Protein AF-A0AAD9XPH3-F1 (afdb_monomer)

Foldseek 3Di:
DLLCCQLCVLVVVLVVVCPPPPDPFLLVSVVSVVVSLVSSCVSVVVPCVSRVVVVVVVVVVPVVPDDQLCSLLRNCPDPVQVPDPPRDPDPSSVVSNVVVVVVVDDDPVVVD

Structure (mmCIF, N/CA/C/O backbone):
data_AF-A0AAD9XPH3-F1
#
_entry.id   AF-A0AAD9XPH3-F1
#
loop_
_atom_site.group_PDB
_atom_site.id
_atom_site.type_symbol
_atom_site.label_atom_id
_atom_site.label_alt_id
_atom_site.label_comp_id
_atom_site.label_asym_id
_atom_site.label_entity_id
_atom_site.label_seq_id
_atom_site.pdbx_PDB_ins_code
_atom_site.Cartn_x
_atom_site.Cartn_y
_atom_site.Cartn_z
_atom_site.occupancy
_atom_site.B_iso_or_equiv
_atom_site.auth_seq_id
_atom_site.auth_comp_id
_atom_site.auth_asym_id
_atom_site.auth_atom_id
_atom_site.pdbx_PDB_model_num
ATOM 1 N N . MET A 1 1 ? -22.597 8.126 11.271 1.00 57.50 1 MET A N 1
ATOM 2 C CA . MET A 1 1 ? -21.664 8.962 10.476 1.00 57.50 1 MET A CA 1
ATOM 3 C C . MET A 1 1 ? -20.179 8.733 10.805 1.00 57.50 1 MET A C 1
ATOM 5 O O . MET A 1 1 ? -19.364 8.893 9.910 1.00 57.50 1 MET A O 1
ATOM 9 N N . SER A 1 2 ? -19.807 8.299 12.025 1.00 81.50 2 SER A N 1
ATOM 10 C CA . SER A 1 2 ? -18.397 8.073 12.422 1.00 81.50 2 SER A CA 1
ATOM 11 C C . SER A 1 2 ? -17.672 6.961 11.637 1.00 81.50 2 SER A C 1
ATOM 13 O O . SER A 1 2 ? -16.546 7.174 11.203 1.00 81.50 2 SER A O 1
ATOM 15 N N . TYR A 1 3 ? -18.316 5.811 11.395 1.00 82.12 3 TYR A N 1
ATOM 16 C CA . TYR A 1 3 ? -17.670 4.650 10.757 1.00 82.12 3 TYR A CA 1
ATOM 17 C C . TYR A 1 3 ? -17.275 4.898 9.292 1.00 82.12 3 TYR A C 1
ATOM 19 O O . TYR A 1 3 ? -16.130 4.675 8.906 1.00 82.12 3 TYR A O 1
ATOM 27 N N . ALA A 1 4 ? -18.196 5.435 8.484 1.00 85.06 4 ALA A N 1
ATOM 28 C CA . ALA A 1 4 ? -17.921 5.760 7.084 1.00 85.06 4 ALA A CA 1
ATOM 29 C C . ALA A 1 4 ? -16.796 6.797 6.951 1.00 85.06 4 ALA A C 1
ATOM 31 O O . ALA A 1 4 ? -15.897 6.626 6.140 1.00 85.06 4 ALA A O 1
ATOM 32 N N . LEU A 1 5 ? -16.784 7.842 7.786 1.00 88.12 5 LEU A N 1
ATOM 33 C CA . LEU A 1 5 ? -15.709 8.842 7.790 1.00 88.12 5 LEU A CA 1
ATOM 34 C C . LEU A 1 5 ? -14.351 8.242 8.178 1.00 88.12 5 LEU A C 1
ATOM 36 O O . LEU A 1 5 ? -13.354 8.523 7.520 1.00 88.12 5 LEU A O 1
ATOM 40 N N . LYS A 1 6 ? -14.314 7.395 9.212 1.00 87.25 6 LYS A N 1
ATOM 41 C CA . LYS A 1 6 ? -13.097 6.717 9.688 1.00 87.25 6 LYS A CA 1
ATOM 42 C C . LYS A 1 6 ? -12.463 5.788 8.649 1.00 87.25 6 LYS A C 1
ATOM 44 O O . LYS A 1 6 ? -11.248 5.630 8.637 1.00 87.25 6 LYS A O 1
ATOM 49 N N . THR A 1 7 ? -13.282 5.188 7.790 1.00 87.69 7 THR A N 1
ATOM 50 C CA . THR A 1 7 ? -12.842 4.217 6.777 1.00 87.69 7 THR A CA 1
ATOM 51 C C . THR A 1 7 ? -12.555 4.865 5.422 1.00 87.69 7 THR A C 1
ATOM 53 O O . THR A 1 7 ? -11.606 4.490 4.744 1.00 87.69 7 THR A O 1
ATOM 56 N N . THR A 1 8 ? -13.334 5.875 5.024 1.00 89.44 8 THR A N 1
ATOM 57 C CA . THR A 1 8 ? -13.207 6.505 3.696 1.00 89.44 8 THR A CA 1
ATOM 58 C C . THR A 1 8 ? -12.204 7.653 3.652 1.00 89.44 8 THR A C 1
ATOM 60 O O . THR A 1 8 ? -11.591 7.881 2.612 1.00 89.44 8 THR A O 1
ATOM 63 N N . ARG A 1 9 ? -11.983 8.370 4.761 1.00 91.06 9 ARG A N 1
ATOM 64 C CA . ARG A 1 9 ? -11.055 9.512 4.799 1.00 91.06 9 ARG A CA 1
ATOM 65 C C . ARG A 1 9 ? -9.608 9.143 4.424 1.00 91.06 9 ARG A C 1
ATOM 67 O O . ARG A 1 9 ? -9.035 9.893 3.630 1.00 91.06 9 ARG A O 1
ATOM 74 N N . PRO A 1 10 ? -9.029 8.019 4.895 1.00 91.38 10 PRO A N 1
ATOM 75 C CA . PRO A 1 10 ? -7.700 7.586 4.454 1.00 91.38 10 PRO A CA 1
ATOM 76 C C . PRO A 1 10 ? -7.638 7.362 2.935 1.00 91.38 10 PRO A C 1
ATOM 78 O O . PRO A 1 10 ? -6.707 7.817 2.275 1.00 91.38 10 PRO A O 1
ATOM 81 N N . LEU A 1 11 ? -8.683 6.774 2.345 1.00 89.50 11 LEU A N 1
ATOM 82 C CA . LEU A 1 11 ? -8.763 6.521 0.900 1.00 89.50 11 LEU A CA 1
ATOM 83 C C . LEU A 1 11 ? -8.854 7.817 0.082 1.00 89.50 11 LEU A C 1
ATOM 85 O O . LEU A 1 11 ? -8.170 7.965 -0.929 1.00 89.50 11 LEU A O 1
ATOM 89 N N . VAL A 1 12 ? -9.650 8.790 0.538 1.00 88.62 12 VAL A N 1
ATOM 90 C CA . VAL A 1 12 ? -9.745 10.114 -0.103 1.00 88.62 12 VAL A CA 1
ATOM 91 C C . VAL A 1 12 ? -8.400 10.846 -0.061 1.00 88.62 12 VAL A C 1
ATOM 93 O O . VAL A 1 12 ? -8.037 11.522 -1.024 1.00 88.62 12 VAL A O 1
ATOM 96 N N . ASN A 1 13 ? -7.623 10.687 1.014 1.00 86.69 13 ASN A N 1
ATOM 97 C CA . ASN A 1 13 ? -6.277 11.254 1.092 1.00 86.69 13 ASN A CA 1
ATOM 98 C C . ASN A 1 13 ? -5.333 10.635 0.051 1.00 86.69 13 ASN A C 1
ATOM 100 O O . ASN A 1 13 ? -4.596 11.382 -0.594 1.00 86.69 13 ASN A O 1
ATOM 104 N N . VAL A 1 14 ? -5.374 9.311 -0.147 1.00 84.44 14 VAL A N 1
ATOM 105 C CA . VAL A 1 14 ? -4.586 8.623 -1.188 1.00 84.44 14 VAL A CA 1
ATOM 106 C C . VAL A 1 14 ? -4.953 9.130 -2.580 1.00 84.44 14 VAL A C 1
ATOM 108 O O . VAL A 1 14 ? -4.061 9.457 -3.362 1.00 84.44 14 VAL A O 1
ATOM 111 N N . LEU A 1 15 ? -6.250 9.269 -2.871 1.00 82.75 15 LEU A N 1
ATOM 112 C CA . LEU A 1 15 ? -6.731 9.809 -4.148 1.00 82.75 15 LEU A CA 1
ATOM 113 C C . LEU A 1 15 ? -6.235 11.239 -4.374 1.00 82.75 15 LEU A C 1
ATOM 115 O O . LEU A 1 15 ? -5.610 11.518 -5.390 1.00 82.75 15 LEU A O 1
ATOM 119 N N . ARG A 1 16 ? -6.391 12.124 -3.382 1.00 83.00 16 ARG A N 1
ATOM 120 C CA . ARG A 1 16 ? -5.917 13.513 -3.479 1.00 83.00 16 ARG A CA 1
ATOM 121 C C . ARG A 1 16 ? -4.404 13.605 -3.693 1.00 83.00 16 ARG A C 1
ATOM 123 O O . ARG A 1 16 ? -3.939 14.490 -4.408 1.00 83.00 16 ARG A O 1
ATOM 130 N N . MET A 1 17 ? -3.628 12.726 -3.058 1.00 75.75 17 MET A N 1
ATOM 131 C CA . MET A 1 17 ? -2.177 12.663 -3.265 1.00 75.75 17 MET A CA 1
ATOM 132 C C . MET A 1 17 ? -1.813 12.165 -4.666 1.00 75.75 17 MET A C 1
ATOM 134 O O . MET A 1 17 ? -0.811 12.614 -5.210 1.00 75.75 17 MET A O 1
ATOM 138 N N . THR A 1 18 ? -2.630 11.281 -5.240 1.00 66.75 18 THR A N 1
ATOM 139 C CA . THR A 1 18 ? -2.436 10.726 -6.587 1.00 66.75 18 THR A CA 1
ATOM 140 C C . THR A 1 18 ? -2.803 11.733 -7.680 1.00 66.75 18 THR A C 1
ATOM 142 O O . THR A 1 18 ? -2.076 11.846 -8.660 1.00 66.75 18 THR A O 1
ATOM 145 N N . ASP A 1 19 ? -3.872 12.512 -7.484 1.00 67.88 19 ASP A N 1
ATOM 146 C CA . ASP A 1 19 ? -4.297 13.575 -8.412 1.00 67.88 19 ASP A CA 1
ATOM 147 C C . ASP A 1 19 ? -3.391 14.813 -8.353 1.00 67.88 19 ASP A C 1
ATOM 149 O O . ASP A 1 19 ? -3.340 15.620 -9.281 1.00 67.88 19 ASP A O 1
ATOM 153 N N . SER A 1 20 ? -2.659 14.988 -7.252 1.00 61.38 20 SER A N 1
ATOM 154 C CA . SER A 1 20 ? -1.667 16.051 -7.147 1.00 61.38 20 SER A CA 1
ATOM 155 C C . SER A 1 20 ? -0.474 15.705 -8.046 1.00 61.38 20 SER A C 1
ATOM 157 O O . SER A 1 20 ? 0.372 14.905 -7.656 1.00 61.38 20 SER A O 1
ATOM 159 N N . GLU A 1 21 ? -0.350 16.367 -9.205 1.00 55.06 21 GLU A N 1
ATOM 160 C CA . GLU A 1 21 ? 0.726 16.220 -10.220 1.00 55.06 21 GLU A CA 1
ATOM 161 C C . GLU A 1 21 ? 2.175 16.238 -9.669 1.00 55.06 21 GLU A C 1
ATOM 163 O O . GLU A 1 21 ? 3.137 15.941 -10.375 1.00 55.06 21 GLU A O 1
ATOM 168 N N . LYS A 1 22 ? 2.358 16.573 -8.387 1.00 56.69 22 LYS A N 1
ATOM 169 C CA . LYS A 1 22 ? 3.639 16.612 -7.674 1.00 56.69 22 LYS A CA 1
ATOM 170 C C . LYS A 1 22 ? 4.235 15.234 -7.342 1.00 56.69 22 LYS A C 1
ATOM 172 O O . LYS A 1 22 ? 5.418 15.186 -7.006 1.00 56.69 22 LYS A O 1
ATOM 177 N N . LEU A 1 23 ? 3.478 14.130 -7.398 1.00 54.31 23 LEU A N 1
ATOM 178 C CA . LEU A 1 23 ? 3.971 12.778 -7.061 1.00 54.31 23 LEU A CA 1
ATOM 179 C C . LEU A 1 23 ? 3.594 11.738 -8.140 1.00 54.31 23 LEU A C 1
ATOM 181 O O . LEU A 1 23 ? 2.754 10.874 -7.900 1.00 54.31 23 LEU A O 1
ATOM 185 N N . PRO A 1 24 ? 4.223 11.762 -9.331 1.00 50.53 24 PRO A N 1
ATOM 186 C CA . PRO A 1 24 ? 3.747 11.020 -10.503 1.00 50.53 24 PRO A CA 1
ATOM 187 C C . PRO A 1 24 ? 4.225 9.552 -10.551 1.00 50.53 24 PRO A C 1
ATOM 189 O O . PRO A 1 24 ? 4.582 9.040 -11.608 1.00 50.53 24 PRO A O 1
ATOM 192 N N . GLY A 1 25 ? 4.294 8.849 -9.416 1.00 61.66 25 GLY A N 1
ATOM 193 C CA . GLY A 1 25 ? 4.904 7.515 -9.351 1.00 61.66 25 GLY A CA 1
ATOM 194 C C . GLY A 1 25 ? 3.948 6.406 -8.925 1.00 61.66 25 GLY A C 1
ATOM 195 O O . GLY A 1 25 ? 3.494 6.393 -7.785 1.00 61.66 25 GLY A O 1
ATOM 196 N N . MET A 1 26 ? 3.757 5.388 -9.770 1.00 61.72 26 MET A N 1
ATOM 197 C CA . MET A 1 26 ? 3.027 4.149 -9.432 1.00 61.72 26 MET A CA 1
ATOM 198 C C . MET A 1 26 ? 3.533 3.463 -8.144 1.00 61.72 26 MET A C 1
ATOM 200 O O . MET A 1 26 ? 2.746 2.859 -7.417 1.00 61.72 26 MET A O 1
ATOM 204 N N . GLY A 1 27 ? 4.822 3.607 -7.807 1.00 60.72 27 GLY A N 1
ATOM 205 C CA . GLY A 1 27 ? 5.387 3.117 -6.541 1.00 60.72 27 GLY A CA 1
ATOM 206 C C . GLY A 1 27 ? 4.947 3.906 -5.294 1.00 60.72 27 GLY A C 1
ATOM 207 O O . GLY A 1 27 ? 4.958 3.359 -4.197 1.00 60.72 27 GLY A O 1
ATOM 208 N N . PHE A 1 28 ? 4.522 5.167 -5.436 1.00 68.25 28 PHE A N 1
ATOM 209 C CA . PHE A 1 28 ? 4.015 5.992 -4.329 1.00 68.25 28 PHE A CA 1
ATOM 210 C C . PHE A 1 28 ? 2.580 5.619 -3.942 1.00 68.25 28 PHE A C 1
ATOM 212 O O . PHE A 1 28 ? 2.243 5.588 -2.758 1.00 68.25 28 PHE A O 1
ATOM 219 N N . ILE A 1 29 ? 1.756 5.275 -4.938 1.00 74.50 29 ILE A N 1
ATOM 220 C CA . ILE A 1 29 ? 0.385 4.786 -4.737 1.00 74.50 29 ILE A CA 1
ATOM 221 C C . ILE A 1 29 ? 0.405 3.497 -3.911 1.00 74.50 29 ILE A C 1
ATOM 223 O O . ILE A 1 29 ? -0.435 3.329 -3.032 1.00 74.50 29 ILE A O 1
ATOM 227 N N . TYR A 1 30 ? 1.392 2.618 -4.135 1.00 72.56 30 TYR A N 1
ATOM 228 C CA . TYR A 1 30 ? 1.532 1.390 -3.354 1.00 72.56 30 TYR A CA 1
ATOM 229 C C . TYR A 1 30 ? 1.739 1.659 -1.866 1.00 72.56 30 TYR A C 1
ATOM 231 O O . TYR A 1 30 ? 0.920 1.209 -1.069 1.00 72.56 30 TYR A O 1
ATOM 239 N N . GLY A 1 31 ? 2.765 2.433 -1.502 1.00 77.50 31 GLY A N 1
ATOM 240 C CA . GLY A 1 31 ? 3.031 2.749 -0.095 1.00 77.50 31 GLY A CA 1
ATOM 241 C C . GLY A 1 31 ? 1.904 3.557 0.554 1.00 77.50 31 GLY A C 1
ATOM 242 O O . GLY A 1 31 ? 1.550 3.328 1.703 1.00 77.50 31 GLY A O 1
ATOM 243 N N . SER A 1 32 ? 1.288 4.472 -0.197 1.00 83.94 32 SER A N 1
ATOM 244 C CA . SER A 1 32 ? 0.196 5.307 0.313 1.00 83.94 32 SER A CA 1
ATOM 245 C C . SER A 1 32 ? -1.085 4.509 0.560 1.00 83.94 32 SER A C 1
ATOM 247 O O . SER A 1 32 ? -1.786 4.771 1.534 1.00 83.94 32 SER A O 1
ATOM 249 N N . MET A 1 33 ? -1.384 3.526 -0.292 1.00 86.94 33 MET A N 1
ATOM 250 C CA . MET A 1 33 ? -2.519 2.625 -0.097 1.00 86.94 33 MET A CA 1
ATOM 251 C C . MET A 1 33 ? -2.314 1.717 1.118 1.00 86.94 33 MET A C 1
ATOM 253 O O . MET A 1 33 ? -3.254 1.510 1.881 1.00 86.94 33 MET A O 1
ATOM 257 N N . ASP A 1 34 ? -1.097 1.208 1.312 1.00 86.50 34 ASP A N 1
ATOM 258 C CA . ASP A 1 34 ? -0.757 0.366 2.464 1.00 86.50 34 ASP A CA 1
ATOM 259 C C . ASP A 1 34 ? -0.895 1.153 3.776 1.00 86.50 34 ASP A C 1
ATOM 261 O O . ASP A 1 34 ? -1.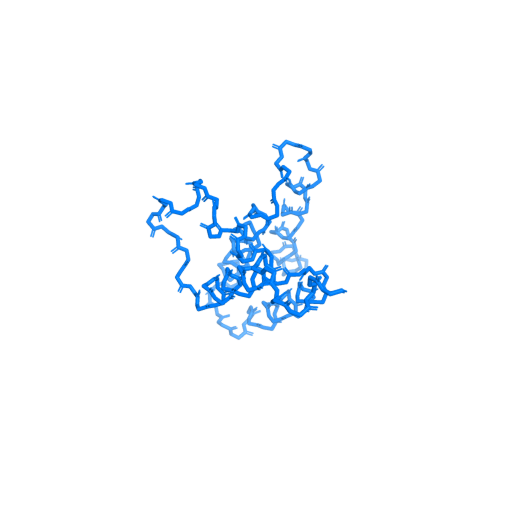614 0.750 4.686 1.00 86.50 34 ASP A O 1
ATOM 265 N N . ASN A 1 35 ? -0.365 2.379 3.810 1.00 89.00 35 ASN A N 1
ATOM 266 C CA . ASN A 1 35 ? -0.549 3.287 4.943 1.00 89.00 35 ASN A CA 1
ATOM 267 C C . ASN A 1 35 ? -2.029 3.599 5.219 1.00 89.00 35 ASN A C 1
ATOM 269 O O . ASN A 1 35 ? -2.437 3.698 6.374 1.00 89.00 35 ASN A O 1
ATOM 273 N N . ALA A 1 36 ? -2.851 3.752 4.176 1.00 91.69 36 ALA A N 1
ATOM 274 C CA . ALA A 1 36 ? -4.280 4.002 4.347 1.00 91.69 36 ALA A CA 1
ATOM 275 C C . ALA A 1 36 ? -5.011 2.796 4.950 1.00 91.69 36 ALA A C 1
ATOM 277 O O . ALA A 1 36 ? -5.918 2.979 5.759 1.00 91.69 36 ALA A O 1
ATOM 278 N N . LYS A 1 37 ? -4.618 1.569 4.595 1.00 91.56 37 LYS A N 1
ATOM 279 C CA . LYS A 1 37 ? -5.152 0.350 5.209 1.00 91.56 37 LYS A CA 1
ATOM 280 C C . LYS A 1 37 ? -4.814 0.265 6.694 1.00 91.56 37 LYS A C 1
ATOM 282 O O . LYS A 1 37 ? -5.716 0.008 7.492 1.00 91.56 37 LYS A O 1
ATOM 287 N N . GLU A 1 38 ? -3.567 0.547 7.058 1.00 92.44 38 GLU A N 1
ATOM 288 C CA . GLU A 1 38 ? -3.125 0.604 8.455 1.00 92.44 38 GLU A CA 1
ATOM 289 C C . GLU A 1 38 ? -3.876 1.690 9.244 1.00 92.44 38 GLU A C 1
ATOM 291 O O . GLU A 1 38 ? -4.349 1.451 10.355 1.00 92.44 38 GLU A O 1
ATOM 296 N N . GLU A 1 39 ? -4.101 2.868 8.650 1.00 93.81 39 GLU A N 1
ATOM 297 C CA . GLU A 1 39 ? -4.903 3.931 9.271 1.00 93.81 39 GLU A CA 1
ATOM 298 C C . GLU A 1 39 ? -6.368 3.498 9.481 1.00 93.81 39 GLU A C 1
ATOM 300 O O . GLU A 1 39 ? -6.971 3.801 10.513 1.00 93.81 39 GLU A O 1
ATOM 305 N N . ILE A 1 40 ? -6.948 2.747 8.536 1.00 92.62 40 ILE A N 1
ATOM 306 C CA . ILE A 1 40 ? -8.290 2.164 8.679 1.00 92.62 40 ILE A CA 1
ATOM 307 C C . ILE A 1 40 ? -8.323 1.158 9.835 1.00 92.62 40 ILE A C 1
ATOM 309 O O . ILE A 1 40 ? -9.246 1.218 10.649 1.00 92.62 40 ILE A O 1
ATOM 313 N N . ALA A 1 41 ? -7.332 0.267 9.933 1.00 92.56 41 ALA A N 1
ATOM 314 C CA . ALA A 1 41 ? -7.239 -0.695 11.028 1.00 92.56 41 ALA A CA 1
ATOM 315 C C . ALA A 1 41 ? -7.153 0.024 12.383 1.00 92.56 41 ALA A C 1
ATOM 317 O O . ALA A 1 41 ? -7.964 -0.243 13.275 1.00 92.56 41 ALA A O 1
ATOM 318 N N . ALA A 1 42 ? -6.282 1.030 12.495 1.00 93.31 42 ALA A N 1
ATOM 319 C CA . ALA A 1 42 ? -6.136 1.839 13.701 1.00 93.31 42 ALA A CA 1
ATOM 320 C C . ALA A 1 42 ? -7.438 2.570 14.081 1.00 93.31 42 ALA A C 1
ATOM 322 O O . ALA A 1 42 ? -7.855 2.553 15.242 1.00 93.31 42 ALA A O 1
ATOM 323 N N . ASN A 1 43 ? -8.140 3.159 13.107 1.00 92.56 43 ASN A N 1
ATOM 324 C CA . ASN A 1 43 ? -9.410 3.859 13.332 1.00 92.56 43 ASN A CA 1
ATOM 325 C C . ASN A 1 43 ? -10.544 2.940 13.822 1.00 92.56 43 ASN A C 1
ATOM 327 O O . ASN A 1 43 ? -11.501 3.418 14.454 1.00 92.56 43 ASN A O 1
ATOM 331 N N . LEU A 1 44 ? -10.437 1.645 13.514 1.00 90.88 44 LEU A N 1
ATOM 332 C CA . LEU A 1 44 ? -11.348 0.578 13.920 1.00 90.88 44 LEU A CA 1
ATOM 333 C C . LEU A 1 44 ? -10.843 -0.203 15.144 1.00 90.88 44 LEU A C 1
ATOM 335 O O . LEU A 1 44 ? -11.371 -1.264 15.457 1.00 90.88 44 LEU A O 1
ATOM 339 N N . GLY A 1 45 ? -9.856 0.335 15.865 1.00 91.00 45 GLY A N 1
ATOM 340 C CA . GLY A 1 45 ? -9.366 -0.250 17.112 1.00 91.00 45 GLY A CA 1
ATOM 341 C C . GLY A 1 45 ? -8.486 -1.484 16.919 1.00 91.00 45 GLY A C 1
ATOM 342 O O . GLY A 1 45 ? -8.313 -2.244 17.866 1.00 91.00 45 GLY A O 1
ATOM 343 N N . ASN A 1 46 ? -7.935 -1.686 15.718 1.00 90.94 46 ASN A N 1
ATOM 344 C CA . ASN A 1 46 ? -7.128 -2.850 15.340 1.00 90.94 46 ASN A CA 1
ATOM 345 C C . ASN A 1 4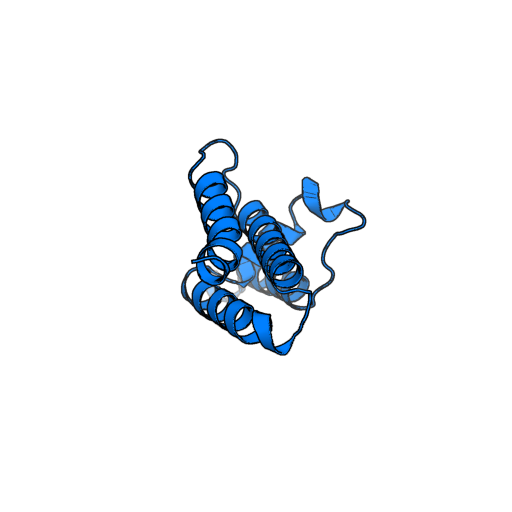6 ? -7.842 -4.199 15.536 1.00 90.94 46 ASN A C 1
ATOM 347 O O . ASN A 1 46 ? -7.198 -5.243 15.628 1.00 90.94 46 ASN A O 1
ATOM 351 N N . GLU A 1 47 ? -9.175 -4.199 15.538 1.00 91.75 47 GLU A N 1
ATOM 352 C CA . GLU A 1 47 ? -9.974 -5.418 15.558 1.00 91.75 47 GLU A CA 1
ATOM 353 C C . GLU A 1 47 ? -10.050 -6.006 14.144 1.00 91.75 47 GLU A C 1
ATOM 355 O O . GLU A 1 47 ? -10.710 -5.449 13.267 1.00 91.75 47 GLU A O 1
ATOM 360 N N . GLU A 1 48 ? -9.376 -7.137 13.910 1.00 90.19 48 GLU A N 1
ATOM 361 C CA . GLU A 1 48 ? -9.261 -7.750 12.575 1.00 90.19 48 GLU A CA 1
ATOM 362 C C . GLU A 1 48 ? -10.629 -7.964 11.909 1.00 90.19 48 GLU A C 1
ATOM 364 O O . GLU A 1 48 ? -10.807 -7.645 10.733 1.00 90.19 48 GLU A O 1
ATOM 369 N N . GLY A 1 49 ? -11.633 -8.410 12.671 1.00 90.75 49 GLY A N 1
ATOM 370 C CA . GLY A 1 49 ? -12.995 -8.604 12.169 1.00 90.75 49 GLY A CA 1
ATOM 371 C C . GLY A 1 49 ? -13.651 -7.329 11.624 1.00 90.75 49 GLY A C 1
ATOM 372 O O . GLY A 1 49 ? -14.502 -7.415 10.744 1.00 90.75 49 GLY A O 1
ATOM 373 N N . ALA A 1 50 ? -13.232 -6.150 12.090 1.00 87.44 50 ALA A N 1
ATOM 374 C CA . ALA A 1 50 ? -13.816 -4.873 11.700 1.00 87.44 50 ALA A CA 1
ATOM 375 C C . ALA A 1 50 ? -13.220 -4.291 10.405 1.00 87.44 50 ALA A C 1
ATOM 377 O O . ALA A 1 50 ? -13.928 -3.570 9.697 1.00 87.44 50 ALA A O 1
ATOM 378 N N . TYR A 1 51 ? -11.944 -4.570 10.090 1.00 91.12 51 TYR A N 1
ATOM 379 C CA . TYR A 1 51 ? -11.249 -3.988 8.927 1.00 91.12 51 TYR A CA 1
ATOM 380 C C . TYR A 1 51 ? -10.882 -4.990 7.826 1.00 91.12 51 TYR A C 1
ATOM 382 O O . TYR A 1 51 ? -10.676 -4.576 6.685 1.00 91.12 51 TYR A O 1
ATOM 390 N N . LYS A 1 52 ? -10.823 -6.295 8.117 1.00 92.56 52 LYS A N 1
ATOM 391 C CA . LYS A 1 52 ? -10.366 -7.321 7.163 1.00 92.56 52 LYS A CA 1
ATOM 392 C C . LYS A 1 52 ? -11.176 -7.353 5.873 1.00 92.56 52 LYS A C 1
ATOM 394 O O . LYS A 1 52 ? -10.611 -7.473 4.789 1.00 92.56 52 LYS A O 1
ATOM 399 N N . GLU A 1 53 ? -12.495 -7.223 5.975 1.00 92.00 53 GLU A N 1
ATOM 400 C CA . GLU A 1 53 ? -13.363 -7.208 4.797 1.00 92.00 53 GLU A CA 1
ATOM 401 C C . GLU A 1 53 ? -13.171 -5.932 3.966 1.00 92.00 53 GLU A C 1
ATOM 403 O O . GLU A 1 53 ? -13.147 -5.989 2.739 1.00 92.00 53 GLU A O 1
ATOM 408 N N . ILE A 1 54 ? -12.917 -4.795 4.621 1.00 90.06 54 ILE A N 1
ATOM 409 C CA . ILE A 1 54 ? -12.585 -3.537 3.940 1.00 90.06 54 ILE A CA 1
ATOM 410 C C . ILE A 1 54 ? -11.255 -3.670 3.196 1.00 90.06 54 ILE A C 1
ATOM 412 O O . ILE A 1 54 ? -11.172 -3.296 2.027 1.00 90.06 54 ILE A O 1
ATOM 416 N N . TRP A 1 55 ? -10.227 -4.225 3.841 1.00 91.94 55 TRP A 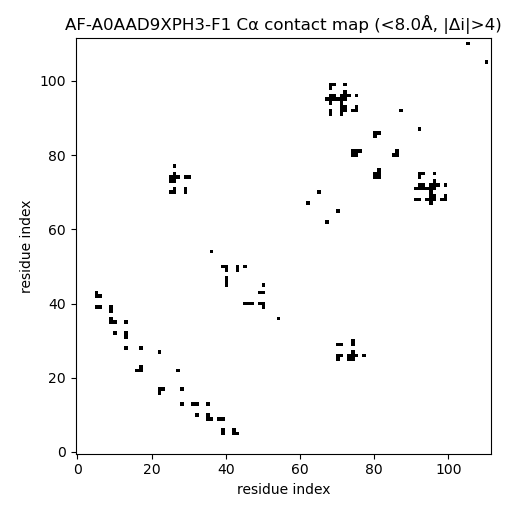N 1
ATOM 417 C CA . TRP A 1 55 ? -8.931 -4.476 3.208 1.00 91.94 55 TRP A CA 1
ATOM 418 C C . TRP A 1 55 ? -9.072 -5.381 1.991 1.00 91.94 55 TRP A C 1
ATOM 420 O O . TRP A 1 55 ? -8.549 -5.043 0.932 1.00 91.94 55 TRP A O 1
ATOM 430 N N . LYS A 1 56 ? -9.852 -6.459 2.113 1.00 90.44 56 LYS A N 1
ATOM 431 C CA . LYS A 1 56 ? -10.137 -7.365 1.002 1.00 90.44 56 LYS A CA 1
ATOM 432 C C . LYS A 1 56 ? -10.796 -6.638 -0.173 1.00 90.44 56 LYS A C 1
ATOM 434 O O . LYS A 1 56 ? -10.336 -6.770 -1.296 1.00 90.44 56 LYS A O 1
ATOM 439 N N . ILE A 1 57 ? -11.818 -5.814 0.073 1.00 89.75 57 ILE A N 1
ATOM 440 C CA . ILE A 1 57 ? -12.479 -5.034 -0.990 1.00 89.75 57 ILE A CA 1
ATOM 441 C C . ILE A 1 57 ? -11.494 -4.070 -1.671 1.00 89.75 57 ILE A C 1
ATOM 443 O O . ILE A 1 57 ? -11.560 -3.880 -2.888 1.00 89.75 57 ILE A O 1
ATOM 447 N N . ILE A 1 58 ? -10.602 -3.442 -0.899 1.00 86.62 58 ILE A N 1
ATOM 448 C CA . ILE A 1 58 ? -9.560 -2.556 -1.431 1.00 86.62 58 ILE A CA 1
ATOM 449 C C . ILE A 1 58 ? -8.591 -3.349 -2.314 1.00 86.62 58 ILE A C 1
ATOM 451 O O . ILE A 1 58 ? -8.287 -2.900 -3.418 1.00 86.62 58 ILE A O 1
ATOM 455 N N . ASP A 1 59 ? -8.141 -4.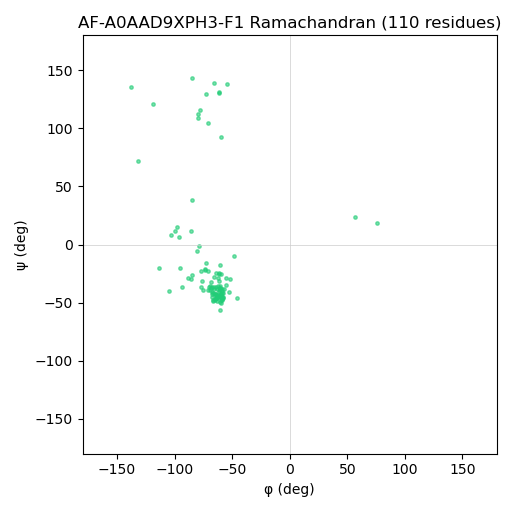516 -1.854 1.00 83.81 59 ASP A N 1
ATOM 456 C CA . ASP A 1 59 ? -7.234 -5.389 -2.600 1.00 83.81 59 ASP A CA 1
ATOM 457 C C . ASP A 1 59 ? -7.855 -5.912 -3.888 1.00 83.81 59 ASP A C 1
ATOM 459 O O . ASP A 1 59 ? -7.262 -5.734 -4.949 1.00 83.81 59 ASP A O 1
ATOM 463 N N . ASP A 1 60 ? -9.077 -6.438 -3.823 1.00 84.00 60 ASP A N 1
ATOM 464 C CA . ASP A 1 60 ? -9.800 -6.971 -4.980 1.00 84.00 60 ASP A CA 1
ATOM 465 C C . ASP A 1 60 ? -10.006 -5.878 -6.050 1.00 84.00 60 ASP A C 1
ATOM 467 O O . ASP A 1 60 ? -9.765 -6.081 -7.244 1.00 84.00 60 ASP A O 1
ATOM 471 N N . LYS A 1 61 ? -10.409 -4.665 -5.637 1.00 80.69 61 LYS A N 1
ATOM 472 C CA . LYS A 1 61 ? -10.563 -3.525 -6.561 1.00 80.69 61 LYS A CA 1
ATOM 473 C C . LYS A 1 61 ? -9.231 -3.087 -7.159 1.00 80.69 61 LYS A C 1
ATOM 475 O O . LYS A 1 61 ? -9.182 -2.701 -8.327 1.00 80.69 61 LYS A O 1
ATOM 480 N N . ARG A 1 62 ? -8.162 -3.112 -6.368 1.00 68.38 62 ARG A N 1
ATOM 481 C CA . ARG A 1 62 ? -6.828 -2.711 -6.809 1.00 68.38 62 ARG A CA 1
ATOM 482 C C . ARG A 1 62 ? -6.224 -3.724 -7.778 1.00 68.38 62 ARG A C 1
ATOM 484 O O . ARG A 1 62 ? -5.623 -3.309 -8.767 1.00 68.38 62 ARG A O 1
ATOM 491 N N . GLU A 1 63 ? -6.428 -5.014 -7.528 1.00 65.25 63 GLU A N 1
ATOM 492 C CA . GLU A 1 63 ? -6.009 -6.112 -8.401 1.00 65.25 63 GLU A CA 1
ATOM 493 C C . GLU A 1 63 ? -6.669 -6.017 -9.783 1.00 65.25 63 GLU A C 1
ATOM 495 O O . GLU A 1 63 ? -6.017 -6.265 -10.795 1.00 65.25 63 GLU A O 1
ATOM 500 N N . PHE A 1 64 ? -7.926 -5.564 -9.842 1.00 62.31 64 PHE A N 1
ATOM 501 C CA . PHE A 1 64 ? -8.645 -5.384 -11.103 1.00 62.31 64 PHE A CA 1
ATOM 502 C C . PHE A 1 64 ? -8.215 -4.139 -11.900 1.00 62.31 64 PHE A C 1
ATOM 504 O O . PHE A 1 64 ? -8.288 -4.138 -13.127 1.00 62.31 64 PHE A O 1
ATOM 511 N N . GLN A 1 65 ? -7.796 -3.059 -11.232 1.00 59.22 65 GLN A N 1
ATOM 512 C CA . GLN A 1 65 ? -7.554 -1.768 -11.894 1.00 59.22 65 GLN A CA 1
ATOM 513 C C . GLN A 1 65 ? -6.095 -1.514 -12.294 1.00 59.22 65 GLN A C 1
ATOM 515 O O . GLN A 1 65 ? -5.848 -0.654 -13.138 1.00 59.22 65 GLN A O 1
ATOM 520 N N . LEU A 1 66 ? -5.113 -2.197 -11.697 1.00 58.53 66 LEU A N 1
ATOM 521 C CA . LEU A 1 66 ? -3.697 -1.842 -11.848 1.00 58.53 66 LEU A CA 1
ATOM 522 C C . LEU A 1 66 ? -2.836 -3.095 -12.032 1.00 58.53 66 LEU A C 1
ATOM 524 O O . LEU A 1 66 ? -2.980 -4.072 -11.306 1.00 58.53 66 LEU A O 1
ATOM 528 N N . HIS A 1 67 ? -1.897 -3.064 -12.985 1.00 64.50 67 HIS A N 1
ATOM 529 C CA . HIS A 1 67 ? -0.964 -4.166 -13.246 1.00 64.50 67 HIS A CA 1
ATOM 530 C C . HIS A 1 67 ? -0.110 -4.488 -12.005 1.00 64.50 67 HIS A C 1
ATOM 532 O O . HIS A 1 67 ? 0.964 -3.911 -11.809 1.00 64.50 67 HIS A O 1
ATOM 538 N N . ARG A 1 68 ? -0.586 -5.433 -11.184 1.00 71.94 68 ARG A N 1
ATOM 539 C CA . ARG A 1 68 ? -0.038 -5.816 -9.873 1.00 71.94 68 ARG A CA 1
ATOM 540 C C . ARG A 1 68 ? 1.478 -5.995 -9.882 1.00 71.94 68 ARG A C 1
ATOM 542 O O . ARG A 1 68 ? 2.169 -5.450 -9.026 1.00 71.94 68 ARG A O 1
ATOM 549 N N . HIS A 1 69 ? 1.999 -6.693 -10.888 1.00 79.88 69 HIS A N 1
ATOM 550 C CA . HIS A 1 69 ? 3.432 -6.961 -11.008 1.00 79.88 69 HIS A CA 1
ATOM 551 C C . HIS A 1 69 ? 4.256 -5.701 -11.290 1.00 79.88 69 HIS A C 1
ATOM 553 O O . HIS A 1 69 ? 5.275 -5.487 -10.639 1.00 79.88 69 HIS A O 1
ATOM 559 N N . LEU A 1 70 ? 3.779 -4.823 -12.180 1.00 81.00 70 LEU A N 1
ATOM 560 C CA . LEU A 1 70 ? 4.484 -3.589 -12.534 1.00 81.00 70 LEU A CA 1
ATOM 561 C C . LEU A 1 70 ? 4.515 -2.598 -11.367 1.00 81.00 70 LEU A C 1
ATOM 563 O O . LEU A 1 70 ? 5.535 -1.953 -11.138 1.00 81.00 70 LEU A O 1
ATOM 567 N N . GLN A 1 71 ? 3.432 -2.505 -10.591 1.00 77.81 71 GLN A N 1
ATOM 568 C CA . GLN A 1 71 ? 3.420 -1.685 -9.377 1.00 77.81 71 GLN A CA 1
ATOM 569 C C . GLN A 1 71 ? 4.343 -2.231 -8.289 1.00 77.81 71 GLN A C 1
ATOM 571 O O . GLN A 1 71 ? 5.088 -1.463 -7.688 1.00 77.81 71 GLN A O 1
ATOM 576 N N . ALA A 1 72 ? 4.310 -3.541 -8.049 1.00 82.81 72 ALA A N 1
ATOM 577 C CA . ALA A 1 72 ? 5.204 -4.205 -7.107 1.00 82.81 72 ALA A CA 1
ATOM 578 C C . ALA A 1 72 ? 6.682 -3.999 -7.488 1.00 82.81 72 ALA A C 1
ATOM 580 O O . ALA A 1 72 ? 7.488 -3.611 -6.642 1.00 82.81 72 ALA A O 1
ATOM 581 N N . ALA A 1 73 ? 7.018 -4.157 -8.771 1.00 85.81 73 ALA A N 1
ATOM 582 C CA . ALA A 1 73 ? 8.347 -3.866 -9.300 1.00 85.81 73 ALA A CA 1
ATOM 583 C C . ALA A 1 73 ? 8.728 -2.387 -9.109 1.00 85.81 73 ALA A C 1
ATOM 585 O O . ALA A 1 73 ? 9.825 -2.085 -8.646 1.00 85.81 73 ALA A O 1
ATOM 586 N N . ALA A 1 74 ? 7.814 -1.457 -9.403 1.00 84.88 74 ALA A N 1
ATOM 587 C CA . ALA A 1 74 ? 8.048 -0.023 -9.238 1.00 84.88 74 ALA A CA 1
ATOM 588 C C . ALA A 1 74 ? 8.228 0.392 -7.769 1.00 84.88 74 ALA A C 1
ATOM 590 O O . ALA A 1 74 ? 9.032 1.276 -7.486 1.00 84.88 74 ALA A O 1
ATOM 591 N N . TYR A 1 75 ? 7.498 -0.225 -6.834 1.00 84.56 75 TYR A N 1
ATOM 592 C CA . TYR A 1 75 ? 7.692 -0.020 -5.397 1.00 84.56 75 TYR A CA 1
ATOM 593 C C . TYR A 1 75 ? 9.066 -0.531 -4.952 1.00 84.56 75 TYR A C 1
ATOM 595 O O . TYR A 1 75 ? 9.806 0.215 -4.315 1.00 84.56 75 TYR A O 1
ATOM 603 N N . TYR A 1 76 ? 9.440 -1.750 -5.362 1.00 87.31 76 TYR A N 1
ATOM 604 C CA . TYR A 1 76 ? 10.747 -2.336 -5.053 1.00 87.31 76 TYR A CA 1
ATOM 605 C C . TYR A 1 76 ? 11.913 -1.485 -5.568 1.00 87.31 76 TYR A C 1
ATOM 607 O O . TYR A 1 76 ? 12.910 -1.294 -4.882 1.00 87.31 76 TYR A O 1
ATOM 615 N N . LEU A 1 77 ? 11.789 -0.951 -6.784 1.00 87.25 77 LEU A N 1
ATOM 616 C CA . LEU A 1 77 ? 12.838 -0.156 -7.420 1.00 87.25 77 LEU A CA 1
ATOM 617 C C . LEU A 1 77 ? 12.876 1.303 -6.945 1.00 87.25 77 LEU A C 1
ATOM 619 O O . LEU A 1 77 ? 13.775 2.037 -7.348 1.00 87.25 77 LEU A O 1
ATOM 623 N N . ASN A 1 78 ? 11.929 1.755 -6.115 1.00 85.50 78 ASN A N 1
ATOM 624 C CA . ASN A 1 78 ? 11.876 3.141 -5.665 1.00 85.50 78 ASN A CA 1
ATOM 625 C C . ASN A 1 78 ? 12.886 3.390 -4.525 1.00 85.50 78 ASN A C 1
ATOM 627 O O . ASN A 1 78 ? 12.644 2.938 -3.401 1.00 85.50 78 ASN A O 1
ATOM 631 N N . PRO A 1 79 ? 13.958 4.184 -4.738 1.00 81.94 79 PRO A N 1
ATOM 632 C CA . PRO A 1 79 ? 14.995 4.405 -3.727 1.00 81.94 79 PRO A CA 1
ATOM 633 C C . PRO A 1 79 ? 14.468 5.061 -2.449 1.00 81.94 79 PRO A C 1
ATOM 635 O O . PRO A 1 79 ? 15.036 4.878 -1.379 1.00 81.94 79 PRO A O 1
ATOM 638 N N . ARG A 1 80 ? 13.363 5.817 -2.535 1.00 80.00 80 ARG A N 1
ATOM 639 C CA . ARG A 1 80 ? 12.745 6.439 -1.355 1.00 80.00 80 ARG A CA 1
ATOM 640 C C . ARG A 1 80 ? 12.171 5.425 -0.376 1.00 80.00 80 ARG A C 1
ATOM 642 O O . ARG A 1 80 ? 12.067 5.760 0.795 1.00 80.00 80 ARG A O 1
ATOM 649 N N . PHE A 1 81 ? 11.764 4.250 -0.853 1.00 81.94 81 PHE A N 1
ATOM 650 C CA . PHE A 1 81 ? 11.184 3.199 -0.019 1.00 81.94 81 PHE A CA 1
ATOM 651 C C . PHE A 1 81 ? 12.175 2.063 0.230 1.00 81.94 81 PHE A C 1
ATOM 653 O O . PHE A 1 81 ? 12.263 1.598 1.357 1.00 81.94 81 PHE A O 1
ATOM 660 N N . GLN A 1 82 ? 12.951 1.666 -0.783 1.00 84.31 82 GLN A N 1
ATOM 661 C CA . GLN A 1 82 ? 13.869 0.518 -0.742 1.00 84.31 82 GLN A CA 1
ATOM 662 C C . GLN A 1 82 ? 14.895 0.569 0.401 1.00 84.31 82 GLN A C 1
ATOM 664 O O . GLN A 1 82 ? 15.348 -0.470 0.873 1.00 84.31 82 GLN A O 1
ATOM 669 N N . TYR A 1 83 ? 15.276 1.772 0.837 1.00 83.94 83 TYR A N 1
ATOM 670 C CA . TYR A 1 83 ? 16.268 1.975 1.896 1.00 83.94 83 TYR A CA 1
ATOM 671 C C . TYR A 1 83 ? 15.658 2.351 3.254 1.00 83.94 83 TYR A C 1
ATOM 673 O O . TYR A 1 83 ? 16.395 2.731 4.159 1.00 83.94 83 TYR A O 1
ATOM 681 N N . LEU A 1 84 ? 14.331 2.292 3.405 1.00 86.69 84 LEU A N 1
ATOM 682 C CA . LEU A 1 84 ? 13.679 2.509 4.697 1.00 86.69 84 LEU A CA 1
ATOM 683 C C . LEU A 1 84 ? 13.656 1.210 5.508 1.00 86.69 84 LEU A C 1
ATOM 685 O O . LEU A 1 84 ? 13.379 0.145 4.961 1.00 86.69 84 LEU A O 1
ATOM 689 N N . ASP A 1 85 ? 13.824 1.307 6.828 1.00 84.62 85 ASP A N 1
ATOM 690 C CA . ASP A 1 85 ? 13.670 0.158 7.739 1.00 84.62 85 ASP A CA 1
ATOM 691 C C . ASP A 1 85 ? 12.246 -0.427 7.711 1.00 84.62 85 ASP A C 1
ATOM 693 O O . ASP A 1 85 ? 12.035 -1.602 8.002 1.00 84.62 85 ASP A O 1
ATOM 697 N N . SER A 1 86 ? 11.261 0.389 7.326 1.00 81.75 86 SER A N 1
ATOM 698 C CA . SER A 1 86 ? 9.863 -0.004 7.138 1.00 81.75 86 SER A CA 1
ATOM 699 C C . SER A 1 86 ? 9.563 -0.577 5.749 1.00 81.75 86 SER A C 1
ATOM 701 O O . SER A 1 86 ? 8.395 -0.711 5.380 1.00 81.75 86 SER A O 1
ATOM 703 N N . PHE A 1 87 ? 10.585 -0.882 4.943 1.00 84.75 87 PHE A N 1
ATOM 704 C CA . PHE A 1 87 ? 10.377 -1.445 3.617 1.00 84.75 87 PHE A CA 1
ATOM 705 C C . PHE A 1 87 ? 9.657 -2.795 3.688 1.00 84.75 87 PHE A C 1
ATOM 707 O O . PHE A 1 87 ? 10.033 -3.703 4.433 1.00 84.75 87 PHE A O 1
ATOM 714 N N . SER A 1 88 ? 8.617 -2.942 2.870 1.00 80.62 88 SER A N 1
ATOM 715 C CA . SER A 1 88 ? 7.806 -4.150 2.875 1.00 80.62 88 SER A CA 1
ATOM 716 C C . SER A 1 88 ? 8.547 -5.334 2.247 1.00 80.62 88 SER A C 1
ATOM 718 O O . SER A 1 88 ? 9.054 -5.266 1.128 1.00 80.62 88 SER A O 1
ATOM 720 N N . THR A 1 89 ? 8.574 -6.467 2.954 1.00 80.62 89 THR A N 1
ATOM 721 C CA . THR A 1 89 ? 9.234 -7.708 2.504 1.00 80.62 89 THR A CA 1
ATOM 722 C C . THR A 1 89 ? 8.261 -8.736 1.920 1.00 80.62 89 THR A C 1
ATOM 724 O O . THR A 1 89 ? 8.643 -9.889 1.685 1.00 80.62 89 THR A O 1
ATOM 727 N N . HIS A 1 90 ? 7.011 -8.339 1.650 1.00 81.88 90 HIS A N 1
ATOM 728 C CA . HIS A 1 90 ? 5.990 -9.238 1.119 1.00 81.88 90 HIS A CA 1
ATOM 729 C C . HIS A 1 90 ? 6.440 -9.936 -0.171 1.00 81.88 90 HIS A C 1
ATOM 731 O O . HIS A 1 90 ? 7.016 -9.342 -1.085 1.00 81.88 90 HIS A O 1
ATOM 737 N N . ARG A 1 91 ? 6.132 -11.237 -0.262 1.00 81.50 91 ARG A N 1
ATOM 738 C CA . ARG A 1 91 ? 6.521 -12.100 -1.389 1.00 81.50 91 ARG A CA 1
ATOM 739 C C . ARG A 1 91 ? 6.056 -11.547 -2.739 1.00 81.50 91 ARG A C 1
ATOM 741 O O . ARG A 1 91 ? 6.762 -11.695 -3.733 1.00 81.50 91 ARG A O 1
ATOM 748 N N . GLU A 1 92 ? 4.896 -10.902 -2.773 1.00 80.62 92 GLU A N 1
ATOM 749 C CA . GLU A 1 92 ? 4.328 -10.323 -3.991 1.00 80.62 92 GLU A CA 1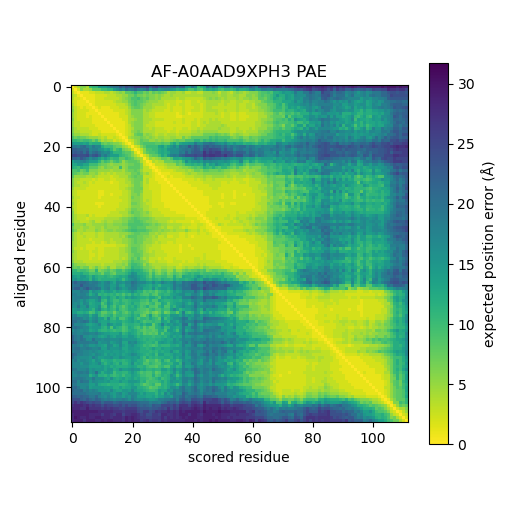
ATOM 750 C C . GLU A 1 92 ? 5.194 -9.224 -4.609 1.00 80.62 92 GLU A C 1
ATOM 752 O O . GLU A 1 92 ? 5.213 -9.090 -5.830 1.00 80.62 92 GLU A O 1
ATOM 757 N N . ILE A 1 93 ? 5.966 -8.501 -3.793 1.00 83.25 93 ILE A N 1
ATOM 758 C CA . ILE A 1 93 ? 6.857 -7.438 -4.258 1.00 83.25 93 ILE A CA 1
ATOM 759 C C . ILE A 1 93 ? 7.986 -8.050 -5.094 1.00 83.25 93 ILE A C 1
ATOM 761 O O . ILE A 1 93 ? 8.238 -7.631 -6.225 1.00 83.25 93 ILE A O 1
ATOM 765 N N . LYS A 1 94 ? 8.605 -9.118 -4.575 1.00 86.69 94 LYS A N 1
ATOM 766 C CA . LYS A 1 94 ? 9.649 -9.877 -5.281 1.00 86.69 94 LYS A CA 1
ATOM 767 C C . LYS A 1 94 ? 9.107 -10.567 -6.533 1.00 86.69 94 LYS A C 1
ATOM 769 O O . LYS A 1 94 ? 9.757 -10.533 -7.572 1.00 86.69 94 LYS A O 1
ATOM 774 N N . ILE A 1 95 ? 7.918 -11.174 -6.448 1.00 84.50 95 ILE A N 1
ATOM 775 C C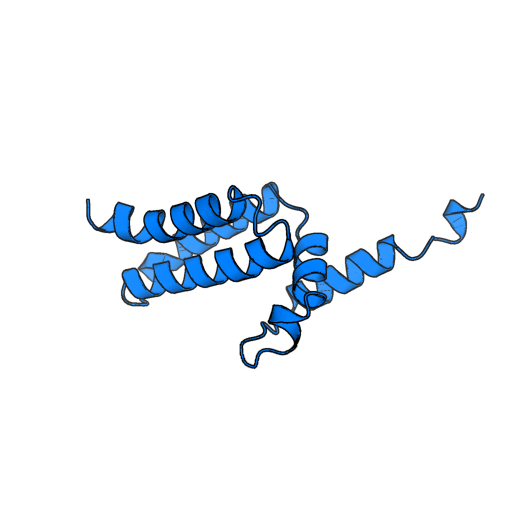A . ILE A 1 95 ? 7.258 -11.803 -7.606 1.00 84.50 95 ILE A CA 1
ATOM 776 C C . ILE A 1 95 ? 6.961 -10.762 -8.685 1.00 84.50 95 ILE A C 1
ATOM 778 O O . ILE A 1 95 ? 7.215 -11.014 -9.857 1.00 84.50 95 ILE A O 1
ATOM 782 N N . GLY A 1 96 ? 6.446 -9.592 -8.307 1.00 85.50 96 GLY A N 1
ATOM 783 C CA . GLY A 1 96 ? 6.167 -8.511 -9.244 1.00 85.50 96 GLY A CA 1
ATOM 784 C C . GLY A 1 96 ? 7.400 -8.075 -10.021 1.00 85.50 96 GLY A C 1
ATOM 785 O O . GLY A 1 96 ? 7.340 -7.987 -11.245 1.00 85.50 96 GLY A O 1
ATOM 786 N N . LEU A 1 97 ? 8.529 -7.899 -9.328 1.00 88.81 97 LEU A N 1
ATOM 787 C CA . LEU A 1 97 ? 9.803 -7.603 -9.974 1.00 88.81 97 LEU A CA 1
ATOM 788 C C . LEU A 1 97 ? 10.229 -8.704 -10.952 1.00 88.81 9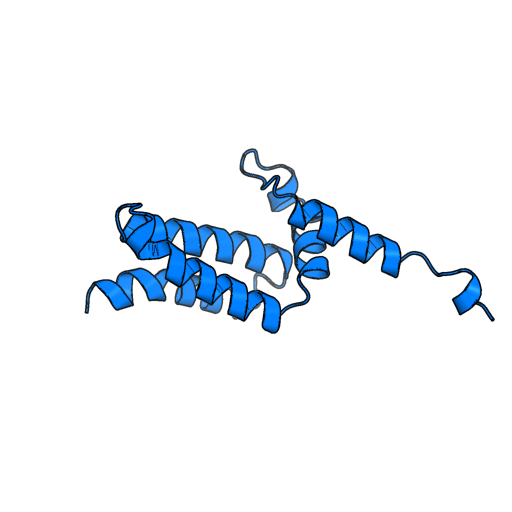7 LEU A C 1
ATOM 790 O O . LEU A 1 97 ? 10.529 -8.391 -12.101 1.00 88.81 97 LEU A O 1
ATOM 794 N N . MET A 1 98 ? 10.227 -9.970 -10.521 1.00 87.12 98 MET A N 1
ATOM 795 C CA . MET A 1 98 ? 10.643 -11.095 -11.370 1.00 87.12 98 MET A CA 1
ATOM 796 C C . MET A 1 98 ? 9.798 -11.195 -12.644 1.00 87.12 98 MET A C 1
ATOM 798 O O . MET A 1 98 ? 10.356 -11.232 -13.734 1.00 87.12 98 MET A O 1
ATOM 802 N N . VAL A 1 99 ? 8.469 -11.122 -12.527 1.00 87.19 99 VAL A N 1
ATOM 803 C CA . VAL A 1 99 ? 7.556 -11.168 -13.683 1.00 87.19 99 VAL A CA 1
ATOM 804 C C . VAL A 1 99 ? 7.807 -10.004 -14.648 1.00 87.19 99 VAL A C 1
ATOM 806 O O . VAL A 1 99 ? 7.710 -10.160 -15.864 1.00 87.19 99 VAL A O 1
ATOM 809 N N . CYS A 1 100 ? 8.126 -8.814 -14.136 1.00 86.56 100 CYS A N 1
ATOM 810 C CA . CYS A 1 100 ? 8.485 -7.683 -14.988 1.00 86.56 100 CYS A CA 1
ATOM 811 C C . CYS A 1 100 ? 9.832 -7.882 -15.689 1.00 86.56 100 CYS A C 1
ATOM 813 O O . CYS A 1 100 ? 9.950 -7.527 -16.858 1.00 86.56 100 CYS A O 1
ATOM 815 N N . MET A 1 101 ? 10.822 -8.458 -15.005 1.00 87.62 101 MET A N 1
ATOM 816 C CA . MET A 1 101 ? 12.121 -8.780 -15.597 1.00 87.62 101 MET A CA 1
ATOM 817 C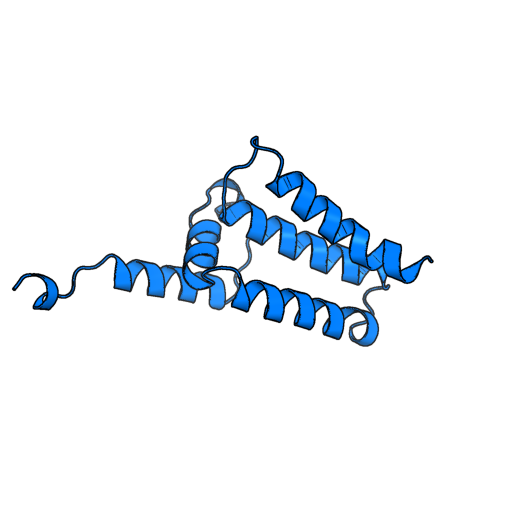 C . MET A 1 101 ? 11.999 -9.842 -16.692 1.00 87.62 101 MET A C 1
ATOM 819 O O . MET A 1 101 ? 12.576 -9.663 -17.757 1.00 87.62 101 MET A O 1
ATOM 823 N N . GLU A 1 102 ? 11.204 -10.892 -16.477 1.00 87.31 102 GLU A N 1
ATOM 824 C CA . GLU A 1 102 ? 10.928 -11.922 -17.490 1.00 87.31 102 GLU A CA 1
ATOM 825 C C . GLU A 1 102 ? 10.329 -11.326 -18.768 1.00 87.31 102 GLU A C 1
ATOM 827 O O . GLU A 1 102 ? 10.711 -11.718 -19.860 1.00 87.31 102 GLU A O 1
ATOM 832 N N . LYS A 1 103 ? 9.451 -10.322 -18.650 1.00 83.38 103 LYS A N 1
ATOM 833 C CA . LYS A 1 103 ? 8.886 -9.609 -19.810 1.00 83.38 103 LYS A CA 1
ATOM 834 C C . LYS A 1 103 ? 9.863 -8.655 -20.504 1.00 83.38 103 LYS A C 1
ATOM 836 O O . LYS A 1 103 ? 9.618 -8.266 -21.640 1.00 83.38 103 LYS A O 1
ATOM 841 N N . LEU A 1 104 ? 10.906 -8.206 -19.804 1.00 82.62 104 LEU A N 1
ATOM 842 C CA . LEU A 1 104 ? 11.945 -7.317 -20.338 1.00 82.62 104 LEU A CA 1
ATOM 843 C C . LEU A 1 104 ? 13.045 -8.091 -21.067 1.00 82.62 104 LEU A C 1
ATOM 845 O O . LEU A 1 104 ? 13.709 -7.525 -21.934 1.00 82.62 104 LEU A O 1
ATOM 849 N N . ILE A 1 105 ? 13.255 -9.356 -20.701 1.00 80.62 105 ILE A N 1
ATOM 850 C CA . ILE A 1 105 ? 14.177 -10.256 -21.386 1.00 80.62 105 ILE A CA 1
ATOM 851 C C . ILE A 1 105 ? 13.472 -10.728 -22.667 1.00 80.62 105 ILE A C 1
ATOM 853 O O . ILE A 1 105 ? 12.445 -11.394 -22.569 1.00 80.62 105 ILE A O 1
ATOM 857 N N . PRO A 1 106 ? 13.975 -10.389 -23.867 1.00 66.75 106 PRO A N 1
ATOM 858 C CA . PRO A 1 106 ? 13.383 -10.877 -25.107 1.00 66.75 106 PRO A CA 1
ATOM 859 C C . PRO A 1 106 ? 13.472 -12.402 -25.140 1.00 66.75 106 PRO A C 1
ATOM 861 O O . PRO A 1 106 ? 14.565 -12.943 -24.940 1.00 66.75 106 PRO A O 1
ATOM 864 N N . ASN A 1 107 ? 12.369 -13.092 -25.432 1.00 67.19 107 ASN A N 1
ATOM 865 C CA . ASN A 1 107 ? 12.461 -14.501 -25.795 1.00 67.19 107 ASN A CA 1
ATOM 866 C C . ASN A 1 107 ? 13.221 -14.592 -27.121 1.00 67.19 107 ASN A C 1
ATOM 868 O O . ASN A 1 107 ? 13.005 -13.783 -28.024 1.00 67.19 107 ASN A O 1
ATOM 872 N N . GLU A 1 108 ? 14.123 -15.565 -27.264 1.00 60.81 108 GLU A N 1
ATOM 873 C CA . GLU A 1 108 ? 14.855 -15.746 -28.528 1.00 60.81 108 GLU A CA 1
ATOM 874 C C . GLU A 1 108 ? 13.919 -16.035 -29.719 1.00 60.81 108 GLU A C 1
ATOM 876 O O . GLU A 1 108 ? 14.302 -15.810 -30.862 1.00 60.81 108 GLU A O 1
ATOM 881 N N . GLU A 1 109 ? 12.675 -16.438 -29.449 1.00 60.12 109 GLU A N 1
ATOM 882 C CA . GLU A 1 109 ? 11.609 -16.646 -30.435 1.00 60.12 109 GLU A CA 1
ATOM 883 C C . GLU A 1 109 ? 10.960 -15.342 -30.938 1.00 60.12 109 GLU A C 1
ATOM 885 O O . GLU A 1 109 ? 10.462 -15.316 -32.058 1.00 60.12 109 GLU A O 1
ATOM 890 N N . ASP A 1 110 ? 11.027 -14.238 -30.182 1.00 57.84 110 ASP A N 1
ATOM 891 C CA . ASP A 1 110 ? 10.486 -12.927 -30.597 1.00 57.84 110 ASP A CA 1
ATOM 892 C C . ASP A 1 110 ? 11.418 -12.188 -31.584 1.00 57.84 110 ASP A C 1
ATOM 894 O O . ASP A 1 110 ? 11.124 -11.076 -32.027 1.00 57.84 110 ASP A O 1
ATOM 898 N N . LYS A 1 111 ? 12.577 -12.782 -31.909 1.00 52.91 111 LYS A N 1
ATOM 899 C CA . LYS A 1 111 ? 13.572 -12.248 -32.855 1.00 52.91 111 LYS A CA 1
ATOM 900 C C . LYS A 1 111 ? 13.448 -12.818 -34.278 1.00 52.91 111 LYS A C 1
ATOM 902 O O . LYS A 1 111 ? 14.334 -12.530 -35.086 1.00 52.91 111 LYS A O 1
ATOM 907 N N . LEU A 1 112 ? 12.416 -13.616 -34.579 1.00 43.03 112 LEU A N 1
ATOM 908 C CA . LEU A 1 112 ? 12.195 -14.203 -35.909 1.00 43.03 112 LEU A CA 1
ATOM 909 C C . LEU A 1 112 ? 11.213 -13.392 -36.767 1.00 43.03 112 LEU A C 1
ATOM 911 O O . LEU A 1 112 ? 10.104 -13.088 -36.276 1.00 43.03 112 LEU A O 1
#

pLDDT: mean 80.14, std 11.77, range [43.03, 93.81]

Radius of gyration: 16.54 Å; Cα contacts (8 Å, |Δi|>4): 85; chains: 1; bounding box: 38×33×53 Å

Mean predicted aligned error: 10.61 Å

Sequence (112 aa):
MSYALKTTRPLVNVLRMTDSEKLPGMGFIYGSMDNAKEEIAANLGNEEGAYKEIWKIIDDKREFQLHRHLQAAAYYLNPRFQYLDSFSTHREIKIGLMVCMEKLIPNEEDKL

Solvent-accessible surface area (backbone atoms only — not comparable to full-atom values): 6362 Å² total; per-residue (Å²): 118,68,66,62,51,49,55,45,49,42,54,54,51,42,51,54,51,58,70,37,82,88,50,89,42,65,29,53,55,52,58,42,49,52,52,26,50,53,48,29,28,58,68,56,71,62,41,61,88,74,34,50,65,58,50,48,55,52,49,57,54,46,61,74,74,42,68,61,35,59,36,24,26,38,33,62,70,30,71,87,44,60,76,41,94,84,47,83,82,54,68,63,37,59,50,9,34,50,58,49,49,58,72,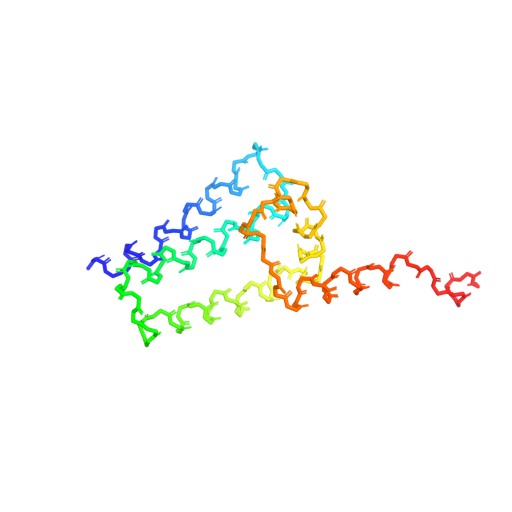69,50,77,56,82,75,80,75,114

Nearest PDB structures (foldseek):
  5fn5-assembly1_C  TM=3.686E-01  e=5.338E+00  Homo sapiens
  7f66-assembly1_C  TM=3.310E-01  e=5.338E+00  Homo sapiens

InterPro domains:
  IPR012337 Ribonuclease H-like superfamily [SSF53098] (6-96)

Organism: NCBI:txid168575

Secondary structure (DSSP, 8-state):
-HHHHHHHHHHHHHHHHHHSTT---HHHHHHHHHHHHHHHHHHTTT-HHHHHHHHHHHHHHHHHHS-HHHHHHHHHT-HHHHTSTT----HHHHHHHHHHHHHHS--GGGG-